Protein AF-A0A2E9KRH4-F1 (afdb_monomer)

Secondary structure (DSSP, 8-state):
--HHHHHHHHHHHHHHHHHHHHHHHHHHHHHHHHHHHHHHHHHHHHTT---HHHHHHHHHHH-

Sequence (63 aa):
TKVGYEVGTRNIVDLLQAEKNLYSAEKDLSNAKYDYLITTLRLHLAAGTLSPENLIEINNLLS

Mean predicted aligned error: 9.65 Å

Foldseek 3Di:
DPVVVCVVVVVVVVVVVVVVVVVVVVVVVVVVLVVVLVVVQVVCVVVVNRDPVSVVVSVVVVD

pLDDT: mean 79.3, std 12.54, range [52.5, 95.56]

Structure (mmCIF, N/CA/C/O backbone):
data_AF-A0A2E9KRH4-F1
#
_entry.id   AF-A0A2E9KRH4-F1
#
loop_
_atom_site.group_PDB
_atom_site.id
_atom_site.type_symbol
_atom_site.label_atom_id
_atom_site.label_alt_id
_atom_site.label_comp_id
_atom_site.label_asym_id
_atom_site.label_entity_id
_atom_site.label_seq_id
_atom_site.pdbx_PDB_ins_code
_atom_site.Cartn_x
_atom_site.Cartn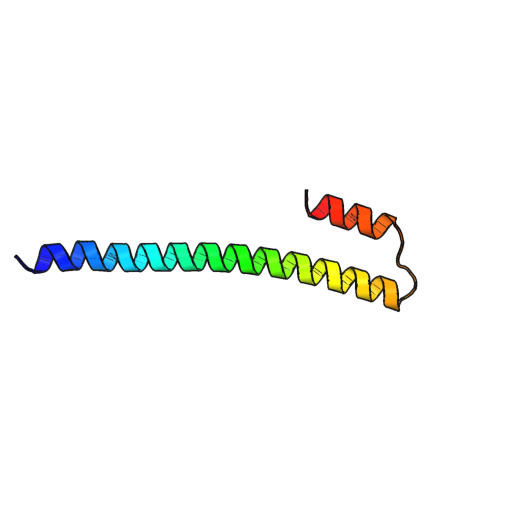_y
_atom_site.Cartn_z
_atom_site.occupancy
_atom_site.B_iso_or_eq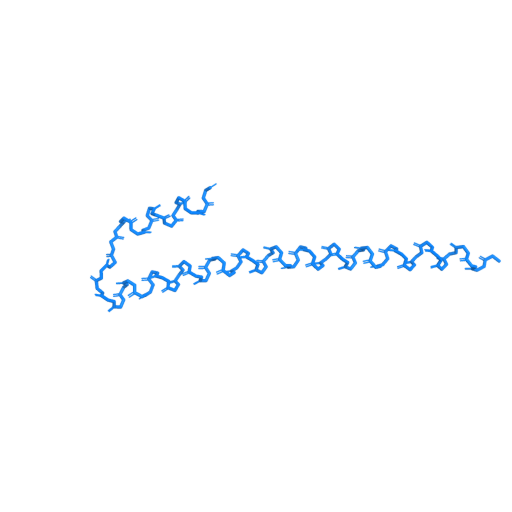uiv
_atom_site.auth_seq_id
_atom_site.auth_comp_id
_atom_site.auth_asym_id
_atom_site.auth_atom_id
_atom_site.pdbx_PDB_model_num
ATOM 1 N N . THR A 1 1 ? -28.893 0.128 38.725 1.00 52.50 1 THR A N 1
ATOM 2 C CA . THR A 1 1 ? -27.831 0.954 38.098 1.00 52.50 1 THR A CA 1
ATOM 3 C C . THR A 1 1 ? -26.992 0.199 37.056 1.00 52.50 1 THR A C 1
ATOM 5 O O . THR A 1 1 ? -25.829 0.522 36.883 1.00 52.50 1 THR A O 1
ATOM 8 N N . LYS A 1 2 ? -27.555 -0.751 36.282 1.00 56.94 2 LYS A N 1
ATOM 9 C CA . LYS A 1 2 ? -26.803 -1.479 35.227 1.00 56.94 2 LYS A CA 1
ATOM 10 C C . LYS A 1 2 ? -26.963 -0.902 33.810 1.00 56.94 2 LYS A C 1
ATOM 12 O O . LYS A 1 2 ? -26.036 -0.978 33.018 1.00 56.94 2 LYS A O 1
ATOM 17 N N . VAL A 1 3 ? -28.086 -0.238 33.528 1.00 55.50 3 VAL A N 1
ATOM 18 C CA . VAL A 1 3 ? -28.438 0.235 32.174 1.00 55.50 3 VAL A CA 1
ATOM 19 C C . VAL A 1 3 ? -27.531 1.372 31.674 1.00 55.50 3 VAL A C 1
ATOM 21 O O . VAL A 1 3 ? -27.170 1.401 30.506 1.00 55.50 3 VAL A O 1
ATOM 24 N N . GLY A 1 4 ? -27.084 2.280 32.550 1.00 53.34 4 GLY A N 1
ATOM 25 C CA . GLY A 1 4 ? -26.203 3.391 32.150 1.00 53.34 4 GLY A CA 1
ATOM 26 C C . GLY A 1 4 ? -24.779 2.972 31.753 1.00 53.34 4 GLY A C 1
ATOM 27 O O . GLY A 1 4 ? -24.132 3.676 30.985 1.00 53.34 4 GLY A O 1
ATOM 28 N N . TYR A 1 5 ? -24.296 1.820 32.234 1.00 52.97 5 TYR A N 1
ATOM 29 C CA . TYR A 1 5 ? -22.955 1.322 31.908 1.00 52.97 5 TYR A CA 1
ATOM 30 C C . TYR A 1 5 ? -22.934 0.616 30.543 1.00 52.97 5 TYR A C 1
ATOM 32 O O . TYR A 1 5 ? -21.968 0.744 29.797 1.00 52.97 5 TYR A O 1
ATOM 40 N N . GLU A 1 6 ? -24.022 -0.066 30.172 1.00 54.59 6 GLU A N 1
ATOM 41 C CA . GLU A 1 6 ? -24.148 -0.769 28.886 1.00 54.59 6 GLU A CA 1
ATOM 42 C C . GLU A 1 6 ? -24.288 0.189 27.693 1.00 54.59 6 GLU A C 1
ATOM 44 O O . GLU A 1 6 ? -23.720 -0.076 26.638 1.00 54.59 6 GLU A O 1
ATOM 49 N N . VAL A 1 7 ? -24.976 1.327 27.847 1.00 58.88 7 VAL A N 1
ATOM 50 C CA . VAL A 1 7 ? -25.137 2.301 26.746 1.00 58.88 7 VAL A CA 1
ATOM 51 C C . VAL A 1 7 ? -23.825 3.037 26.441 1.00 58.88 7 VAL A C 1
ATOM 53 O O . VAL A 1 7 ? -23.506 3.265 25.277 1.00 58.88 7 VAL A O 1
ATOM 56 N N . GLY A 1 8 ? -23.032 3.368 27.468 1.00 57.88 8 GLY A N 1
ATOM 57 C CA . GLY A 1 8 ? -21.745 4.055 27.296 1.00 57.88 8 GLY A CA 1
ATOM 58 C C . GLY A 1 8 ? -20.615 3.150 26.792 1.00 57.88 8 GLY A C 1
ATOM 59 O O . GLY A 1 8 ? -19.777 3.592 26.011 1.00 57.88 8 GLY A O 1
ATOM 60 N N . THR A 1 9 ? -20.596 1.876 27.200 1.00 61.88 9 THR A N 1
ATOM 61 C CA . THR A 1 9 ? -19.520 0.933 26.835 1.00 61.88 9 THR A CA 1
ATOM 62 C C . THR A 1 9 ? -19.735 0.246 25.492 1.00 61.88 9 THR A C 1
ATOM 64 O O . THR A 1 9 ? -18.765 -0.065 24.808 1.00 61.88 9 THR A O 1
ATOM 67 N N . ARG A 1 10 ? -20.982 0.031 25.064 1.00 63.81 10 ARG A N 1
ATOM 68 C CA . ARG A 1 10 ? -21.255 -0.597 23.765 1.00 63.81 10 ARG A CA 1
ATOM 69 C C . ARG A 1 10 ? -20.931 0.349 22.605 1.00 63.81 10 ARG A C 1
ATOM 71 O O . ARG A 1 10 ? -20.253 -0.042 21.667 1.00 63.81 10 ARG A O 1
ATOM 78 N N . ASN A 1 11 ? -21.296 1.624 22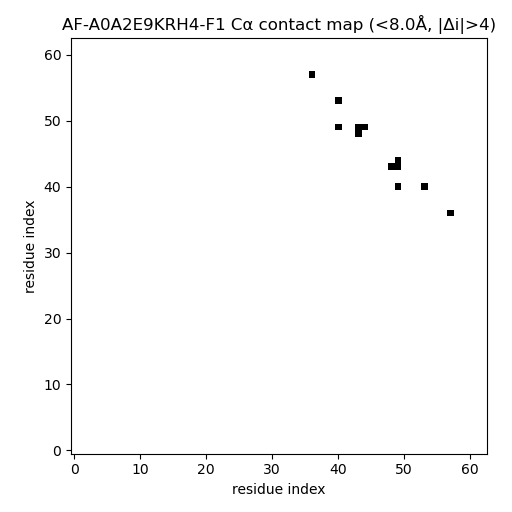.748 1.00 72.88 11 ASN A N 1
ATOM 79 C CA . ASN A 1 11 ? -21.072 2.645 21.723 1.00 72.88 11 ASN A CA 1
ATOM 80 C C . ASN A 1 11 ? -19.578 2.991 21.545 1.00 72.88 11 ASN A C 1
ATOM 82 O O . ASN A 1 11 ? -19.118 3.222 20.431 1.00 72.88 11 ASN A O 1
ATOM 86 N N . ILE A 1 12 ? -18.791 2.980 22.631 1.00 76.00 12 ILE A N 1
ATOM 87 C CA . ILE A 1 12 ? -17.347 3.250 22.541 1.00 76.00 12 ILE A CA 1
ATOM 88 C C . ILE A 1 12 ? -16.567 2.083 21.923 1.00 76.00 12 ILE A C 1
ATOM 90 O 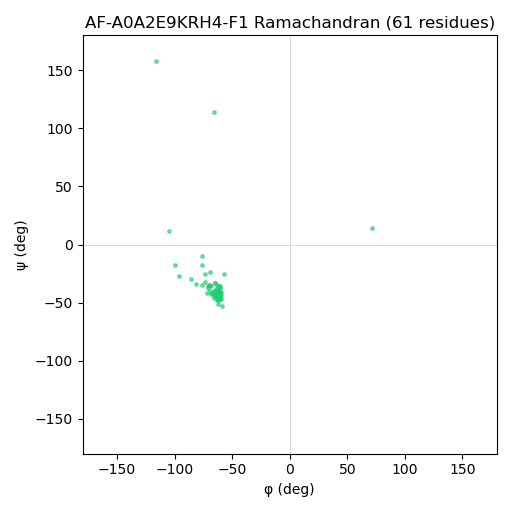O . ILE A 1 12 ? -15.589 2.317 21.224 1.00 76.00 12 ILE A O 1
ATOM 94 N N . VAL A 1 13 ? -17.002 0.834 22.127 1.00 82.38 13 VAL A N 1
ATOM 95 C CA . VAL A 1 13 ? -16.386 -0.332 21.472 1.00 82.38 13 VAL A CA 1
ATOM 96 C C . VAL A 1 13 ? -16.652 -0.308 19.967 1.00 82.38 13 VAL A C 1
ATOM 98 O O . VAL A 1 13 ? -15.726 -0.538 19.193 1.00 82.38 13 VAL A O 1
ATOM 101 N N . ASP A 1 14 ? -17.874 0.035 19.554 1.00 84.31 14 ASP A N 1
ATOM 102 C CA . ASP A 1 14 ? -18.224 0.170 18.136 1.00 84.31 14 ASP A CA 1
ATOM 103 C C . ASP A 1 14 ? -17.434 1.311 17.466 1.00 84.31 14 ASP A C 1
ATOM 105 O O . ASP A 1 14 ? -16.916 1.133 16.361 1.00 84.31 14 ASP A O 1
ATOM 109 N N . LEU A 1 15 ? -17.257 2.447 18.155 1.00 85.69 15 LEU A N 1
ATOM 110 C CA . LEU A 1 15 ? -16.416 3.553 17.683 1.00 85.69 15 LEU A CA 1
ATOM 111 C C . LEU A 1 15 ? -14.946 3.137 17.531 1.00 85.69 15 LEU A C 1
ATOM 113 O O . LEU A 1 15 ? -14.371 3.326 16.463 1.00 85.69 15 LEU A O 1
ATOM 117 N N . LEU A 1 16 ? -14.347 2.527 18.559 1.00 87.00 16 LEU A N 1
ATOM 118 C CA . LEU A 1 16 ? -12.952 2.066 18.509 1.00 87.00 16 LEU A CA 1
ATOM 119 C C . LEU A 1 16 ? -12.739 1.014 17.412 1.00 87.00 16 LEU A C 1
ATOM 121 O O . LEU A 1 16 ? -11.693 0.979 16.762 1.00 87.00 16 LEU A O 1
ATOM 125 N N . GLN A 1 17 ? -13.733 0.155 17.180 1.00 89.25 17 GLN A N 1
ATOM 126 C CA . GLN A 1 17 ? -13.687 -0.817 16.096 1.00 89.25 17 GLN A CA 1
ATOM 127 C C . GLN A 1 17 ? -13.777 -0.136 14.723 1.00 89.25 17 GLN A C 1
ATOM 129 O O . GLN A 1 17 ? -13.053 -0.531 13.808 1.00 89.25 17 GLN A O 1
ATOM 134 N N . ALA A 1 18 ? -14.616 0.893 14.573 1.00 89.06 18 ALA A N 1
ATOM 135 C CA . ALA A 1 18 ? -14.704 1.687 13.350 1.00 89.06 18 ALA A CA 1
ATOM 136 C C . ALA A 1 18 ? -13.403 2.459 13.070 1.00 89.06 18 ALA A C 1
ATOM 138 O O . ALA A 1 18 ? -12.907 2.412 11.946 1.00 89.06 18 ALA A O 1
ATOM 139 N N . GLU A 1 19 ? -12.800 3.084 14.085 1.00 89.88 19 GLU A N 1
ATOM 140 C CA . GLU A 1 19 ? -11.494 3.748 13.973 1.00 89.88 19 GLU A CA 1
ATOM 141 C C . GLU A 1 19 ? -10.397 2.759 13.569 1.00 89.88 19 GLU A C 1
ATOM 143 O O . GLU A 1 19 ? -9.640 3.005 12.631 1.00 89.88 19 GLU A O 1
ATOM 148 N N . LYS A 1 20 ? -10.341 1.58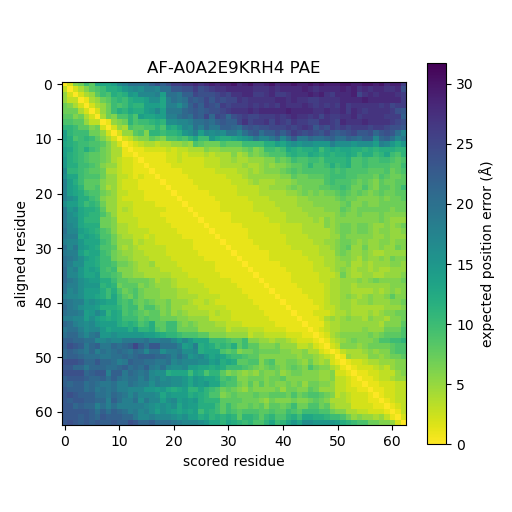5 14.210 1.00 93.00 20 LYS A N 1
ATOM 149 C CA . LYS A 1 20 ? -9.385 0.532 13.844 1.00 93.00 20 LYS A CA 1
ATOM 150 C C . LYS A 1 20 ? -9.561 0.071 12.395 1.00 93.00 20 LYS A C 1
ATOM 152 O O . LYS A 1 20 ? -8.568 -0.168 11.702 1.00 93.00 20 LYS A O 1
ATOM 157 N N . ASN A 1 21 ? -10.805 -0.071 11.941 1.00 93.94 21 ASN A N 1
ATOM 158 C CA . ASN A 1 21 ? -11.107 -0.455 10.565 1.00 93.94 21 ASN A CA 1
ATOM 159 C C . ASN A 1 21 ? -10.681 0.636 9.578 1.00 93.94 21 ASN A C 1
ATOM 161 O O . ASN A 1 21 ? -10.101 0.306 8.548 1.00 93.94 21 ASN A O 1
ATOM 165 N N . LEU A 1 22 ? -10.905 1.912 9.909 1.00 92.69 22 LEU A N 1
ATOM 166 C CA . LEU A 1 22 ? -10.451 3.047 9.107 1.00 92.69 22 LEU A CA 1
ATOM 167 C C . LEU A 1 22 ? -8.928 3.031 8.942 1.00 92.69 22 LEU 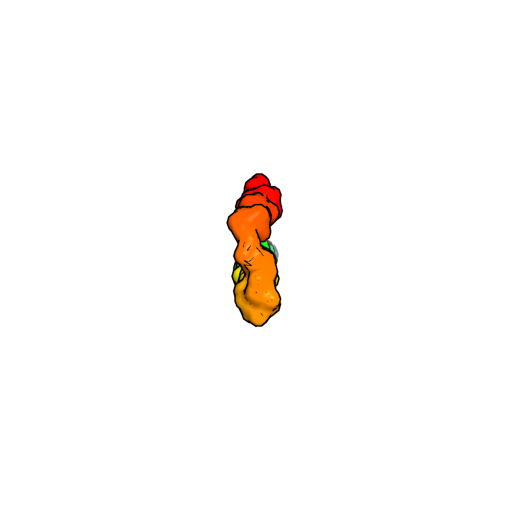A C 1
ATOM 169 O O . LEU A 1 22 ? -8.445 2.991 7.816 1.00 92.69 22 LEU A O 1
ATOM 173 N N . TYR A 1 23 ? -8.175 2.954 10.041 1.00 93.94 23 TYR A N 1
ATOM 174 C CA . TYR A 1 23 ? -6.711 2.896 9.979 1.00 93.94 23 TYR A CA 1
ATOM 175 C C . TYR A 1 23 ? -6.194 1.672 9.216 1.00 93.94 23 TYR A C 1
ATOM 177 O O . TYR A 1 23 ? -5.188 1.749 8.509 1.00 93.94 23 TYR A O 1
ATOM 185 N N . SER A 1 24 ? -6.879 0.531 9.336 1.00 95.56 24 SER A N 1
ATOM 186 C CA . SER A 1 24 ? -6.533 -0.666 8.562 1.00 95.56 24 SER A CA 1
ATOM 187 C C . SER A 1 24 ? -6.770 -0.435 7.067 1.00 95.56 24 SER A C 1
ATOM 189 O O . SER A 1 24 ? -5.885 -0.718 6.268 1.00 95.56 24 SER A O 1
ATOM 191 N N . ALA A 1 25 ? -7.901 0.167 6.691 1.00 94.12 25 ALA A N 1
ATOM 192 C CA . ALA A 1 25 ? -8.216 0.496 5.304 1.00 94.12 25 ALA A CA 1
ATOM 193 C C . ALA A 1 25 ? -7.259 1.542 4.705 1.00 94.12 25 ALA A C 1
ATOM 195 O O . ALA A 1 25 ? -6.844 1.407 3.556 1.00 94.12 25 ALA A O 1
ATOM 196 N N . GLU A 1 26 ? -6.860 2.560 5.471 1.00 93.56 26 GLU A N 1
ATOM 197 C CA . GLU A 1 26 ? -5.854 3.547 5.050 1.00 93.56 26 GLU A CA 1
ATOM 198 C C . GLU A 1 26 ? -4.487 2.897 4.800 1.00 93.56 26 GLU A C 1
ATOM 200 O O . GLU A 1 26 ? -3.801 3.200 3.813 1.00 93.56 26 GLU A O 1
ATOM 205 N N . LYS A 1 27 ? -4.098 1.959 5.670 1.00 92.75 27 LYS A N 1
ATOM 206 C CA . LYS A 1 27 ? -2.875 1.174 5.504 1.00 92.75 27 LYS A CA 1
ATOM 207 C C . LYS A 1 27 ? -2.957 0.270 4.276 1.00 92.75 27 LYS A C 1
ATOM 209 O O . LYS A 1 27 ? -2.011 0.239 3.491 1.00 92.75 27 LYS A O 1
ATOM 214 N N . ASP A 1 28 ? -4.068 -0.433 4.091 1.00 93.56 28 ASP A N 1
ATOM 215 C CA . ASP A 1 28 ? -4.271 -1.329 2.951 1.00 93.56 28 ASP A CA 1
ATOM 216 C C . ASP A 1 28 ? -4.274 -0.553 1.630 1.00 93.56 28 ASP A C 1
ATOM 218 O O . ASP A 1 28 ? -3.633 -0.976 0.670 1.00 93.56 28 ASP A O 1
ATOM 222 N N . LEU A 1 29 ? -4.892 0.633 1.596 1.00 90.69 29 LEU A N 1
ATOM 223 C CA . LEU A 1 29 ? -4.823 1.543 0.452 1.00 90.69 29 LEU A CA 1
ATOM 224 C C . LEU A 1 29 ? -3.380 1.955 0.144 1.00 90.69 29 LEU A C 1
ATOM 226 O O . LEU A 1 29 ? -2.976 1.980 -1.019 1.00 90.69 29 LEU A O 1
ATOM 230 N N . SER A 1 30 ? -2.598 2.279 1.173 1.00 87.31 30 SER A N 1
ATOM 231 C CA . SER A 1 30 ? -1.190 2.645 1.003 1.00 87.31 30 SER A CA 1
ATOM 232 C C . SER A 1 30 ? -0.379 1.475 0.443 1.00 87.31 30 SER A C 1
ATOM 234 O O . SER A 1 30 ? 0.348 1.652 -0.531 1.00 87.31 30 SER A O 1
ATOM 236 N N . ASN A 1 31 ? -0.564 0.267 0.983 1.00 90.00 31 ASN A N 1
ATOM 237 C CA . ASN A 1 31 ? 0.082 -0.946 0.475 1.00 90.00 31 ASN A CA 1
ATOM 238 C C . ASN A 1 31 ? -0.291 -1.215 -0.989 1.00 90.00 31 ASN A C 1
ATOM 240 O O . ASN A 1 31 ? 0.594 -1.420 -1.814 1.00 90.00 31 ASN A O 1
ATOM 244 N N . ALA A 1 32 ? -1.579 -1.124 -1.336 1.00 90.12 32 ALA A N 1
ATOM 245 C CA . ALA A 1 32 ? -2.055 -1.337 -2.701 1.00 90.12 32 ALA A CA 1
ATOM 246 C C . ALA A 1 32 ? -1.448 -0.335 -3.698 1.00 90.12 32 ALA A C 1
ATOM 248 O O . ALA A 1 32 ? -1.112 -0.707 -4.824 1.00 90.12 32 ALA A O 1
ATOM 249 N N . LYS A 1 33 ? -1.256 0.928 -3.285 1.00 85.94 33 LYS A N 1
ATOM 250 C CA . LYS A 1 33 ? -0.536 1.925 -4.093 1.00 85.94 33 LYS A CA 1
ATOM 251 C C . LYS A 1 33 ? 0.910 1.493 -4.350 1.00 85.94 33 LYS A C 1
ATOM 253 O O . LYS A 1 33 ? 1.341 1.518 -5.498 1.00 85.94 33 LYS A O 1
ATOM 258 N N . TYR A 1 34 ? 1.644 1.057 -3.324 1.00 84.81 34 TYR A N 1
ATOM 259 C CA . TYR A 1 34 ? 3.019 0.570 -3.498 1.00 84.81 34 TYR A CA 1
ATOM 260 C C . TYR A 1 34 ? 3.092 -0.676 -4.389 1.00 84.81 34 TYR A C 1
ATOM 262 O O . TYR A 1 34 ? 3.933 -0.735 -5.288 1.00 84.81 34 TYR A O 1
ATOM 270 N N . ASP A 1 35 ? 2.189 -1.637 -4.197 1.00 89.25 35 ASP A N 1
ATOM 271 C CA . ASP A 1 35 ? 2.133 -2.862 -5.000 1.00 89.25 35 ASP A CA 1
ATOM 272 C C . ASP A 1 35 ? 1.874 -2.562 -6.482 1.00 89.25 35 ASP A C 1
ATOM 274 O O . ASP A 1 35 ? 2.510 -3.154 -7.362 1.00 89.25 35 ASP A O 1
ATOM 278 N N . TYR A 1 36 ? 0.991 -1.602 -6.774 1.00 87.00 36 TYR A N 1
ATOM 279 C CA . TYR A 1 36 ? 0.739 -1.127 -8.134 1.00 87.00 36 TYR A CA 1
ATOM 280 C C . TYR A 1 36 ? 1.997 -0.527 -8.776 1.00 87.00 36 TYR A C 1
ATOM 282 O O . TYR A 1 36 ? 2.343 -0.876 -9.909 1.00 87.00 36 TYR A O 1
ATOM 290 N N . LEU A 1 37 ? 2.722 0.327 -8.048 1.00 83.94 37 LEU A N 1
ATOM 291 C CA . LEU A 1 37 ? 3.952 0.957 -8.541 1.00 83.94 37 LEU A CA 1
ATOM 292 C C . LEU A 1 37 ? 5.034 -0.092 -8.835 1.00 83.94 37 LEU A C 1
ATOM 294 O O . LEU A 1 37 ? 5.619 -0.099 -9.919 1.00 83.94 37 LEU A O 1
ATOM 298 N N . ILE A 1 38 ? 5.252 -1.037 -7.915 1.00 85.56 38 ILE A N 1
ATOM 299 C CA . ILE A 1 38 ? 6.225 -2.127 -8.092 1.00 85.56 38 ILE A CA 1
ATOM 300 C C . ILE A 1 38 ? 5.846 -3.013 -9.282 1.00 85.56 38 ILE A C 1
ATOM 302 O O . ILE A 1 38 ? 6.711 -3.399 -10.071 1.00 85.56 38 ILE A O 1
ATOM 306 N N . THR A 1 39 ? 4.562 -3.339 -9.432 1.00 87.88 39 THR A N 1
ATOM 307 C CA . THR A 1 39 ? 4.078 -4.167 -10.546 1.00 87.88 39 THR A CA 1
ATOM 308 C C . THR A 1 39 ? 4.277 -3.462 -11.884 1.00 87.88 39 THR A C 1
ATOM 310 O O . THR A 1 39 ? 4.732 -4.086 -12.841 1.00 87.88 39 THR A O 1
ATOM 313 N N . THR A 1 40 ? 4.031 -2.153 -11.933 1.00 85.25 40 THR A N 1
ATOM 314 C CA . THR A 1 40 ? 4.249 -1.323 -13.125 1.00 85.25 40 THR A CA 1
ATOM 315 C C . THR A 1 40 ? 5.732 -1.284 -13.506 1.00 85.25 40 THR A C 1
ATOM 317 O O . THR A 1 40 ? 6.082 -1.532 -14.659 1.00 85.25 40 THR A O 1
ATOM 320 N N . LEU A 1 41 ? 6.634 -1.100 -12.536 1.00 84.94 41 LEU A N 1
ATOM 321 C CA . LEU A 1 41 ? 8.081 -1.175 -12.773 1.00 84.94 41 LEU A CA 1
ATOM 322 C C 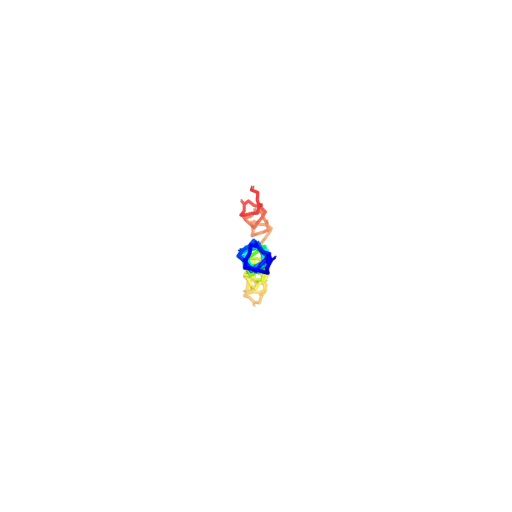. LEU A 1 41 ? 8.527 -2.546 -13.282 1.00 84.94 41 LEU A C 1
ATOM 324 O O . LEU A 1 41 ? 9.329 -2.631 -14.211 1.00 84.94 41 LEU A O 1
ATOM 328 N N . ARG A 1 42 ? 8.004 -3.630 -12.698 1.00 86.69 42 ARG A N 1
ATOM 329 C CA . ARG A 1 42 ? 8.295 -4.998 -13.155 1.00 86.69 42 ARG A CA 1
ATOM 330 C C . ARG A 1 42 ? 7.812 -5.232 -14.582 1.00 86.69 42 ARG A C 1
ATOM 332 O O . ARG A 1 42 ? 8.515 -5.888 -15.346 1.00 86.69 42 ARG A O 1
ATOM 339 N N . LEU A 1 43 ? 6.654 -4.682 -14.949 1.00 87.50 43 LEU A N 1
ATOM 340 C CA . LEU A 1 43 ? 6.130 -4.749 -16.310 1.00 87.50 43 LEU A CA 1
ATOM 341 C C . LEU A 1 43 ? 7.052 -4.018 -17.296 1.00 87.50 43 LEU A C 1
ATOM 343 O O . LEU A 1 43 ? 7.429 -4.600 -1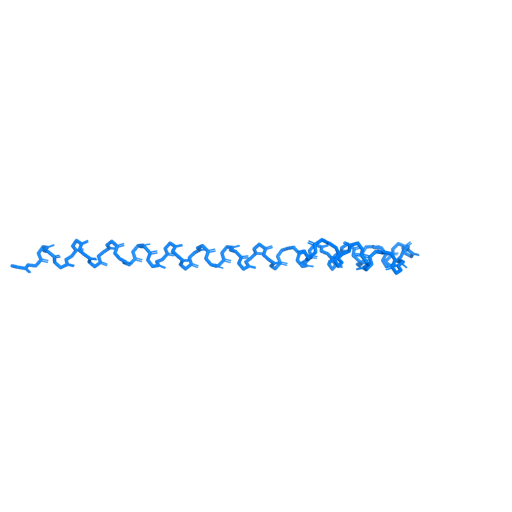8.311 1.00 87.50 43 LEU A O 1
ATOM 347 N N . HIS A 1 44 ? 7.480 -2.794 -16.976 1.00 84.19 44 HIS A N 1
ATOM 348 C CA . HIS A 1 44 ? 8.429 -2.047 -17.810 1.00 84.19 44 HIS A CA 1
ATOM 349 C C . HIS A 1 44 ? 9.792 -2.735 -17.915 1.00 84.19 44 HIS A C 1
ATOM 351 O O . HIS A 1 44 ? 10.385 -2.760 -18.993 1.00 84.19 44 HIS A O 1
ATOM 357 N N . LEU A 1 45 ? 10.273 -3.347 -16.828 1.00 84.44 45 LEU A N 1
ATOM 358 C CA . LEU A 1 45 ? 11.502 -4.140 -16.839 1.00 84.44 45 LEU A CA 1
ATOM 359 C C . LEU A 1 45 ? 11.379 -5.353 -17.768 1.00 84.44 45 LEU A C 1
ATOM 361 O O . LEU A 1 45 ? 12.266 -5.585 -18.583 1.00 84.44 45 LEU A O 1
ATOM 365 N N . ALA A 1 46 ? 10.275 -6.100 -17.680 1.00 87.44 46 ALA A N 1
ATOM 366 C CA . ALA A 1 46 ? 10.021 -7.257 -18.538 1.00 87.44 46 ALA A CA 1
ATOM 367 C C . ALA A 1 46 ? 9.855 -6.869 -20.018 1.00 87.44 46 ALA A C 1
ATOM 369 O O . ALA A 1 46 ? 10.269 -7.618 -20.899 1.00 87.44 46 ALA A O 1
ATOM 370 N N . ALA A 1 47 ? 9.291 -5.689 -20.289 1.00 89.31 47 ALA A N 1
ATOM 371 C CA . ALA A 1 47 ? 9.180 -5.125 -21.632 1.00 89.31 47 ALA A CA 1
ATOM 372 C C . ALA A 1 47 ? 10.504 -4.533 -22.160 1.00 89.31 47 ALA A C 1
ATOM 374 O O . ALA A 1 47 ? 10.582 -4.173 -23.333 1.00 89.31 47 ALA A O 1
ATOM 375 N N . GLY A 1 48 ? 11.536 -4.410 -21.316 1.00 86.31 48 GLY A N 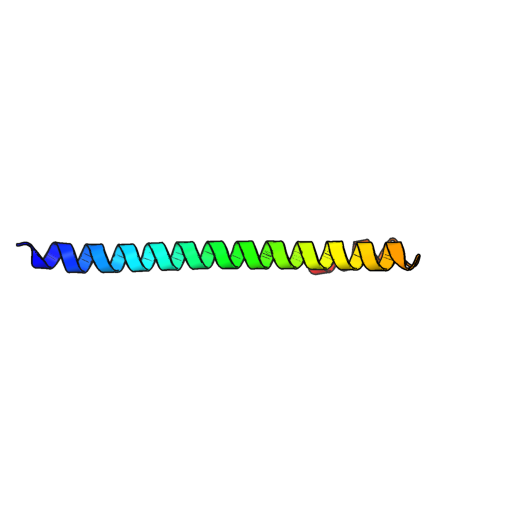1
ATOM 376 C CA . GLY A 1 48 ? 12.814 -3.788 -21.670 1.00 86.31 48 GLY A CA 1
ATOM 377 C C . GLY A 1 48 ? 12.749 -2.265 -21.837 1.00 86.31 48 GLY A C 1
ATOM 378 O O . GLY A 1 48 ? 13.679 -1.676 -22.377 1.00 86.31 48 GLY A O 1
ATOM 379 N N . THR A 1 49 ? 11.671 -1.620 -21.382 1.00 83.75 49 THR A N 1
ATOM 380 C CA . THR A 1 49 ? 11.447 -0.167 -21.503 1.00 83.75 49 THR A CA 1
ATOM 381 C C . THR A 1 49 ? 11.668 0.575 -20.187 1.00 83.75 49 THR A C 1
ATOM 383 O O . THR A 1 49 ? 11.240 1.718 -20.063 1.00 83.75 49 THR A O 1
ATOM 386 N N . LEU A 1 50 ? 12.250 -0.078 -19.176 1.00 78.94 50 LEU A N 1
ATOM 387 C CA . LEU A 1 50 ? 12.486 0.545 -17.879 1.00 78.94 50 LEU A CA 1
ATOM 388 C C . LEU A 1 50 ? 13.501 1.681 -18.031 1.00 78.94 50 LEU A C 1
ATOM 390 O O . LEU A 1 50 ? 14.674 1.427 -18.313 1.00 78.94 50 LEU A O 1
ATOM 394 N N . SER A 1 51 ? 13.057 2.914 -17.802 1.00 77.69 51 SER A N 1
ATOM 395 C CA . SER A 1 51 ? 13.918 4.092 -17.824 1.00 77.69 51 SER A CA 1
ATOM 396 C C . SER A 1 51 ? 13.998 4.760 -16.445 1.00 77.69 51 SER A C 1
ATOM 398 O O . SER A 1 51 ? 13.102 4.597 -15.608 1.00 77.69 51 SER A O 1
ATOM 400 N N . PRO A 1 52 ? 15.059 5.546 -16.177 1.00 73.31 52 PRO A N 1
ATOM 401 C CA . PRO A 1 52 ? 15.145 6.374 -14.976 1.00 73.31 52 PRO A CA 1
ATOM 402 C C . PRO A 1 52 ? 13.972 7.355 -14.843 1.00 73.31 52 PRO A C 1
ATOM 404 O O . PRO A 1 52 ? 13.612 7.722 -13.726 1.00 73.31 52 PRO A O 1
ATOM 407 N N . GLU A 1 53 ? 13.342 7.745 -15.958 1.00 74.12 53 GLU A N 1
ATOM 408 C CA . GLU A 1 53 ? 12.162 8.613 -15.940 1.00 74.12 53 GLU A CA 1
ATOM 409 C C . GLU A 1 53 ? 10.977 7.955 -15.216 1.00 74.12 53 GLU A C 1
ATOM 411 O O . GLU A 1 53 ? 10.269 8.639 -14.479 1.00 74.12 53 GLU A O 1
ATOM 416 N N . ASN A 1 54 ? 10.807 6.629 -15.320 1.00 72.31 54 ASN A N 1
ATOM 417 C CA . ASN A 1 54 ? 9.734 5.919 -14.615 1.00 72.31 54 ASN A CA 1
ATOM 418 C C . ASN A 1 54 ? 9.898 5.979 -13.088 1.00 72.31 54 ASN A C 1
ATOM 420 O O . ASN A 1 54 ? 8.911 6.031 -12.359 1.00 72.31 54 ASN A O 1
ATOM 424 N N . LEU A 1 55 ? 11.136 6.001 -12.583 1.00 72.12 55 LEU A N 1
ATOM 425 C CA . LEU A 1 55 ? 11.400 6.147 -11.147 1.00 72.12 55 LEU A CA 1
ATOM 426 C C . LEU A 1 55 ? 11.062 7.559 -10.648 1.00 72.12 55 LEU A C 1
ATOM 428 O O . LEU A 1 55 ? 10.573 7.712 -9.529 1.00 72.12 55 LEU A O 1
ATOM 432 N N . ILE A 1 56 ? 11.284 8.580 -11.480 1.00 77.00 56 ILE A N 1
ATOM 433 C CA . ILE A 1 56 ? 10.931 9.974 -11.173 1.00 77.00 56 ILE A CA 1
ATOM 434 C C . ILE A 1 56 ? 9.408 10.144 -11.147 1.00 77.00 56 ILE A C 1
ATOM 436 O O . ILE A 1 56 ? 8.874 10.779 -10.240 1.00 77.00 56 ILE A O 1
ATOM 440 N N . GLU A 1 57 ? 8.701 9.538 -12.100 1.00 73.12 57 GLU A N 1
ATOM 441 C CA . GLU A 1 57 ? 7.236 9.560 -12.166 1.00 73.12 57 GLU A CA 1
ATOM 442 C C . GLU A 1 57 ? 6.596 8.933 -10.917 1.00 73.12 57 GLU A C 1
ATOM 444 O O . GLU A 1 57 ? 5.667 9.490 -10.334 1.00 73.12 57 GLU A O 1
ATOM 449 N N . ILE A 1 58 ? 7.159 7.817 -10.445 1.00 70.81 58 ILE A N 1
ATOM 450 C CA . ILE A 1 58 ? 6.733 7.144 -9.212 1.00 70.81 58 ILE A CA 1
ATOM 451 C C . ILE A 1 58 ? 7.005 8.004 -7.981 1.00 70.81 58 ILE A C 1
ATOM 453 O O . ILE A 1 58 ? 6.146 8.108 -7.108 1.00 70.81 58 ILE A O 1
ATOM 457 N N . ASN A 1 59 ? 8.175 8.641 -7.915 1.00 70.50 59 ASN A N 1
ATOM 458 C CA . ASN A 1 59 ? 8.513 9.537 -6.816 1.00 70.50 59 ASN A CA 1
ATOM 459 C C . ASN A 1 59 ? 7.542 10.731 -6.734 1.00 70.50 59 ASN A C 1
ATOM 461 O O . ASN A 1 59 ? 7.148 11.111 -5.637 1.00 70.50 59 ASN A O 1
ATOM 465 N N . ASN A 1 60 ? 7.097 11.263 -7.877 1.00 72.19 60 ASN A N 1
ATOM 466 C CA . ASN A 1 60 ? 6.116 12.354 -7.939 1.00 72.19 60 ASN A CA 1
ATOM 467 C C . ASN A 1 60 ? 4.681 11.916 -7.591 1.00 72.19 60 ASN A C 1
ATOM 469 O O . ASN A 1 60 ? 3.877 12.734 -7.162 1.00 72.19 60 ASN A O 1
ATOM 473 N N . LEU A 1 61 ? 4.338 10.639 -7.778 1.00 68.50 61 LEU A N 1
ATOM 474 C CA . LEU A 1 61 ? 3.047 10.069 -7.362 1.00 68.50 61 LEU A CA 1
ATOM 475 C C . LEU A 1 61 ? 2.958 9.818 -5.846 1.00 68.50 61 LEU A C 1
ATOM 477 O O . LEU A 1 61 ? 1.861 9.613 -5.323 1.00 68.50 61 LEU A O 1
ATOM 481 N N . LEU A 1 62 ? 4.105 9.780 -5.163 1.00 65.31 62 LEU A N 1
ATOM 482 C CA . LEU A 1 62 ? 4.237 9.493 -3.732 1.00 65.31 62 LEU A CA 1
ATOM 483 C C . LEU A 1 62 ? 4.412 10.753 -2.866 1.00 65.31 62 LEU A C 1
ATOM 485 O O . LEU A 1 62 ? 4.227 10.661 -1.651 1.00 65.31 62 LEU A O 1
ATOM 489 N N . SER A 1 63 ? 4.785 11.886 -3.470 1.00 60.06 63 SER A N 1
ATOM 490 C CA . SER A 1 63 ? 4.910 13.208 -2.832 1.00 60.06 63 SER A CA 1
ATOM 491 C C . SER A 1 63 ? 3.578 13.943 -2.763 1.00 60.06 63 SER A C 1
ATOM 493 O O . SER A 1 63 ? 3.282 14.513 -1.692 1.00 60.06 63 SER A O 1
#

Radius of gyration: 21.74 Å; Cα contacts (8 Å, |Δi|>4): 6; chains: 1; bounding box: 44×20×60 Å

Solvent-accessible surface area (backbone atoms only — not comparable to full-atom values): 3638 Å² total; per-residue (Å²): 136,64,69,73,57,54,61,58,53,53,54,50,51,54,48,54,51,51,53,52,49,49,57,49,50,55,49,51,52,52,50,52,51,52,53,51,52,54,51,50,51,51,50,30,50,76,70,70,65,65,48,76,65,59,58,51,55,53,53,63,76,72,108